Protein AF-A0A925V286-F1 (afdb_monomer)

pLDDT: mean 95.05, std 6.21, range [45.41, 98.25]

Secondary structure (DSSP, 8-state):
-PPP----TT-EE-TT-EE--EEEESS-EEEEEEEE-TT--EEEEE-SSSBPEEE-SEEEEEPS--EE--S--EEEEEEEEEESS--BHHHHHHHHHH-SSS--PPTTEEEEEEEEEE--

Structure (mmCIF, N/CA/C/O backbone):
data_AF-A0A925V286-F1
#
_entry.id   AF-A0A925V286-F1
#
loop_
_atom_site.group_PDB
_atom_site.id
_atom_site.type_symbol
_atom_site.label_atom_id
_atom_site.label_alt_id
_atom_site.label_comp_id
_atom_site.label_asym_id
_atom_site.label_entity_id
_atom_site.label_seq_id
_atom_site.pdbx_PDB_ins_code
_atom_site.Cartn_x
_atom_site.Cartn_y
_atom_site.Cartn_z
_atom_site.occupancy
_atom_site.B_iso_or_equiv
_atom_site.auth_seq_id
_atom_site.auth_comp_id
_atom_site.auth_asym_id
_atom_site.auth_atom_id
_atom_site.pdbx_PDB_model_num
ATOM 1 N N . GLY A 1 1 ? 25.250 0.735 7.306 1.00 45.41 1 GLY A N 1
ATOM 2 C CA . GLY A 1 1 ? 24.165 1.603 7.794 1.00 45.41 1 GLY A CA 1
ATOM 3 C C . GLY A 1 1 ? 23.667 2.423 6.631 1.00 45.41 1 GLY A C 1
ATOM 4 O O . GLY A 1 1 ? 24.396 3.302 6.196 1.00 45.41 1 GLY A O 1
ATOM 5 N N . GLY A 1 2 ? 22.512 2.069 6.067 1.00 62.88 2 GLY A N 1
ATOM 6 C CA . GLY A 1 2 ? 21.908 2.814 4.960 1.00 62.88 2 GLY A CA 1
ATOM 7 C C . GLY A 1 2 ? 21.252 4.101 5.458 1.00 62.88 2 GLY A C 1
ATOM 8 O O . GLY A 1 2 ? 20.718 4.138 6.567 1.00 62.88 2 GLY A O 1
ATOM 9 N N . LYS A 1 3 ? 21.319 5.168 4.660 1.00 77.62 3 LYS A N 1
ATOM 10 C CA . LYS A 1 3 ? 20.620 6.423 4.946 1.00 77.62 3 LYS A CA 1
ATOM 11 C C . LYS A 1 3 ? 19.161 6.264 4.520 1.00 77.62 3 LYS A C 1
ATOM 13 O O . LYS A 1 3 ? 18.907 6.007 3.351 1.00 77.62 3 LYS A O 1
ATOM 18 N N . ALA A 1 4 ? 18.221 6.440 5.445 1.00 85.69 4 ALA A N 1
ATOM 19 C CA . ALA A 1 4 ? 16.810 6.521 5.086 1.00 85.69 4 ALA A CA 1
ATOM 20 C C . ALA A 1 4 ? 16.549 7.835 4.333 1.00 85.69 4 ALA A C 1
ATOM 22 O O . ALA A 1 4 ? 16.984 8.906 4.770 1.00 85.69 4 ALA A O 1
ATOM 23 N N . VAL A 1 5 ? 15.854 7.741 3.204 1.00 93.00 5 VAL A N 1
ATOM 24 C CA . VAL A 1 5 ? 15.390 8.879 2.407 1.00 93.00 5 VAL A CA 1
ATOM 25 C C . VAL A 1 5 ? 13.873 8.800 2.347 1.00 93.00 5 VAL A C 1
ATOM 27 O O . VAL A 1 5 ? 13.312 7.715 2.220 1.00 93.00 5 VAL A O 1
ATOM 30 N N . ARG A 1 6 ? 13.208 9.948 2.480 1.00 94.38 6 ARG A N 1
ATOM 31 C CA . ARG A 1 6 ? 11.762 10.026 2.307 1.00 94.38 6 ARG A CA 1
ATOM 32 C C . ARG A 1 6 ? 11.453 10.079 0.817 1.00 94.38 6 ARG A C 1
ATOM 34 O O . ARG A 1 6 ? 11.930 10.994 0.152 1.00 94.38 6 ARG A O 1
ATOM 41 N N . LEU A 1 7 ? 10.658 9.124 0.352 1.00 95.88 7 LEU A N 1
ATOM 42 C CA . LEU A 1 7 ? 10.159 9.084 -1.017 1.00 95.88 7 LEU A CA 1
ATOM 43 C C . LEU A 1 7 ? 8.877 9.911 -1.150 1.00 95.88 7 LEU A C 1
ATOM 45 O O . LEU A 1 7 ? 8.098 10.036 -0.197 1.00 95.88 7 LEU A O 1
ATOM 49 N N . VAL A 1 8 ? 8.668 10.460 -2.339 1.00 95.12 8 VAL A N 1
ATOM 50 C CA . VAL A 1 8 ? 7.430 11.106 -2.777 1.00 95.12 8 VAL A CA 1
ATOM 51 C C . VAL A 1 8 ? 6.949 10.505 -4.100 1.00 95.12 8 VAL A C 1
ATOM 53 O O . VAL A 1 8 ? 7.640 9.708 -4.730 1.00 95.12 8 VAL A O 1
ATOM 56 N N . ASP A 1 9 ? 5.738 10.873 -4.514 1.00 96.56 9 ASP A N 1
ATOM 57 C CA . ASP A 1 9 ? 5.172 10.429 -5.788 1.00 96.56 9 ASP A CA 1
ATOM 58 C C . ASP A 1 9 ? 6.086 10.784 -6.973 1.00 96.56 9 ASP A C 1
ATOM 60 O O . ASP A 1 9 ? 6.556 11.916 -7.101 1.00 96.56 9 ASP A O 1
ATOM 64 N N . GLY A 1 10 ? 6.334 9.795 -7.828 1.00 96.62 10 GLY A N 1
ATOM 65 C CA . GLY A 1 10 ? 7.210 9.870 -8.991 1.00 96.62 10 GLY A CA 1
ATOM 66 C C . GLY A 1 10 ? 8.685 9.576 -8.710 1.00 96.62 10 GLY A C 1
ATOM 67 O O . GLY A 1 10 ? 9.466 9.522 -9.664 1.00 96.62 10 GLY A O 1
ATOM 68 N N . ASP A 1 11 ? 9.084 9.374 -7.449 1.00 97.75 11 ASP A N 1
ATOM 69 C CA . ASP A 1 11 ? 10.477 9.071 -7.121 1.00 97.75 11 ASP A CA 1
ATOM 70 C C . ASP A 1 11 ? 10.934 7.725 -7.695 1.00 97.75 11 ASP A C 1
ATOM 72 O O . ASP A 1 11 ? 10.156 6.803 -7.954 1.00 97.75 11 ASP A O 1
ATOM 76 N N . THR A 1 12 ? 12.247 7.623 -7.896 1.00 97.19 12 THR A N 1
ATOM 77 C CA . THR A 1 12 ? 12.897 6.400 -8.367 1.00 97.19 12 THR A CA 1
ATOM 78 C C . THR A 1 12 ? 13.329 5.532 -7.192 1.00 97.19 12 THR A C 1
ATOM 80 O O . THR A 1 12 ? 13.911 6.033 -6.230 1.00 97.19 12 THR A O 1
ATOM 83 N N . THR A 1 13 ? 13.089 4.231 -7.312 1.00 96.50 13 THR A N 1
ATOM 84 C CA . THR A 1 13 ? 13.608 3.193 -6.415 1.00 96.50 13 THR A CA 1
ATOM 85 C C . THR A 1 13 ? 14.431 2.179 -7.197 1.00 96.50 13 THR A C 1
ATOM 87 O O . THR A 1 13 ? 14.395 2.137 -8.432 1.00 96.50 13 THR A O 1
ATOM 90 N N . HIS A 1 14 ? 15.181 1.354 -6.480 1.00 96.50 14 HIS A N 1
ATOM 91 C CA . HIS A 1 14 ? 16.008 0.301 -7.049 1.00 96.50 14 HIS A CA 1
ATOM 92 C C . HIS A 1 14 ? 15.704 -1.056 -6.398 1.00 96.50 14 HIS A C 1
ATOM 94 O O . HIS A 1 14 ? 15.282 -1.108 -5.240 1.00 96.50 14 HIS A O 1
ATOM 100 N N . PRO A 1 15 ? 15.916 -2.175 -7.114 1.00 96.25 15 PRO A N 1
ATOM 101 C CA . PRO A 1 15 ? 15.908 -3.495 -6.495 1.00 96.25 15 PRO A CA 1
ATOM 102 C C . PRO A 1 15 ? 16.839 -3.565 -5.278 1.00 96.25 15 PRO A C 1
ATOM 104 O O . PRO A 1 15 ? 17.942 -3.014 -5.291 1.00 96.25 15 PRO A O 1
ATOM 107 N N . GLY A 1 16 ? 16.383 -4.234 -4.221 1.00 95.56 16 GLY A N 1
ATOM 108 C CA . GLY A 1 16 ? 17.067 -4.321 -2.930 1.00 95.56 16 GLY A CA 1
ATO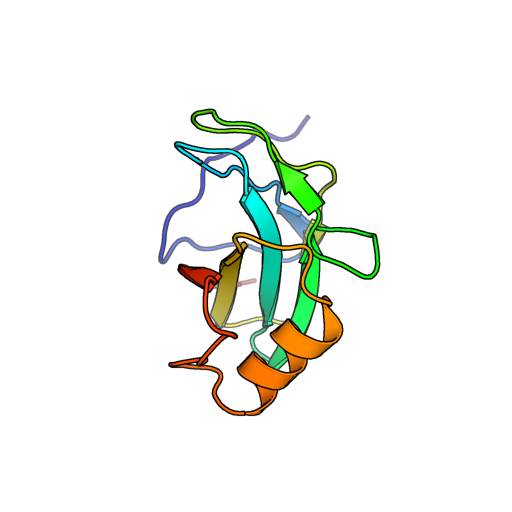M 109 C C . GLY A 1 16 ? 16.831 -3.129 -1.995 1.00 95.56 16 GLY A C 1
ATOM 110 O O . GLY A 1 16 ? 17.205 -3.202 -0.821 1.00 95.56 16 GLY A O 1
ATOM 111 N N . ASP A 1 17 ? 16.192 -2.043 -2.453 1.00 95.31 17 ASP A N 1
ATOM 112 C CA . ASP A 1 17 ? 15.766 -0.977 -1.545 1.00 95.31 17 ASP A CA 1
ATOM 113 C C . ASP A 1 17 ? 14.760 -1.522 -0.528 1.00 95.31 17 ASP A C 1
ATOM 115 O O . ASP A 1 17 ? 13.845 -2.277 -0.854 1.00 95.31 17 ASP A O 1
ATOM 119 N N . THR A 1 18 ? 14.916 -1.110 0.728 1.00 95.44 18 THR A N 1
ATOM 120 C CA . THR A 1 18 ? 13.994 -1.469 1.807 1.00 95.44 18 THR A CA 1
ATOM 121 C C . THR A 1 18 ? 13.043 -0.312 2.090 1.00 95.44 18 THR A C 1
ATOM 123 O O . THR A 1 18 ? 13.458 0.738 2.588 1.00 95.44 18 THR A O 1
ATOM 126 N N . LEU A 1 19 ? 11.756 -0.517 1.824 1.00 95.00 19 LEU A N 1
ATOM 127 C CA . LEU A 1 19 ? 10.702 0.458 2.069 1.00 95.00 19 LEU A CA 1
ATOM 128 C C . LEU A 1 19 ? 10.101 0.306 3.464 1.00 95.00 19 LEU A C 1
ATOM 130 O O . LEU A 1 19 ? 9.857 -0.800 3.945 1.00 95.00 19 LEU A O 1
ATOM 134 N N . ARG A 1 20 ? 9.806 1.447 4.087 1.00 95.44 20 ARG A N 1
ATOM 135 C CA . ARG A 1 20 ? 8.935 1.568 5.260 1.00 95.44 20 ARG A CA 1
ATOM 136 C C . ARG A 1 20 ? 7.857 2.590 4.961 1.00 95.44 20 ARG A C 1
ATOM 138 O O . ARG A 1 20 ? 8.107 3.553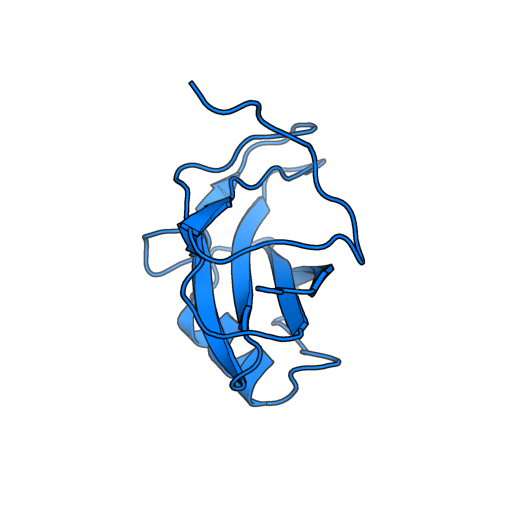 4.236 1.00 95.44 20 ARG A O 1
ATOM 145 N N . PHE A 1 21 ? 6.682 2.380 5.535 1.00 95.94 21 PHE A N 1
ATOM 146 C CA . PHE A 1 21 ? 5.514 3.200 5.253 1.00 95.94 21 PHE A CA 1
ATOM 147 C C . PHE A 1 21 ? 5.171 4.071 6.450 1.00 95.94 21 PHE A C 1
ATOM 149 O O . PHE A 1 21 ? 5.199 3.625 7.596 1.00 95.94 21 PHE A O 1
ATOM 156 N N . GLU A 1 22 ? 4.826 5.316 6.154 1.00 96.06 22 GLU A N 1
ATOM 157 C CA . GLU A 1 22 ? 4.273 6.263 7.109 1.00 96.06 22 GLU A CA 1
ATOM 158 C C . GLU A 1 22 ? 2.884 6.668 6.637 1.00 96.06 22 GLU A C 1
ATOM 160 O O . GLU A 1 22 ? 2.682 6.955 5.453 1.00 96.06 22 GLU A O 1
ATOM 165 N N . VAL A 1 23 ? 1.937 6.740 7.565 1.00 96.38 23 VAL A N 1
ATOM 166 C CA . VAL A 1 23 ? 0.587 7.232 7.294 1.00 96.38 23 VAL A CA 1
ATOM 167 C C . VAL A 1 23 ? 0.196 8.328 8.272 1.00 96.38 23 VAL A C 1
ATOM 169 O O . VAL A 1 23 ? 0.757 8.458 9.358 1.00 96.38 23 VAL A O 1
ATOM 172 N N . SER A 1 24 ? -0.785 9.133 7.879 1.00 95.62 24 SER A N 1
ATOM 173 C CA . SER A 1 24 ? -1.347 10.175 8.731 1.00 95.62 24 SER A CA 1
ATOM 174 C C . SER A 1 24 ? -2.857 9.998 8.796 1.00 95.62 24 SER A C 1
ATOM 176 O O . SER A 1 24 ? -3.531 10.077 7.771 1.00 95.62 24 SER A O 1
ATOM 178 N N . CYS A 1 25 ? -3.378 9.791 10.003 1.00 94.44 25 CYS A N 1
ATOM 179 C CA . CYS A 1 25 ? -4.795 9.553 10.265 1.00 94.44 25 CYS A CA 1
ATOM 180 C C . CYS A 1 25 ? -5.282 10.555 11.318 1.00 94.44 25 CYS A C 1
ATOM 182 O O . CYS A 1 25 ? -4.667 10.702 12.373 1.00 94.44 25 CYS A O 1
ATOM 184 N N . ALA A 1 26 ? -6.396 11.247 11.063 1.00 94.94 26 ALA A N 1
ATOM 185 C CA . ALA A 1 26 ? -6.977 12.1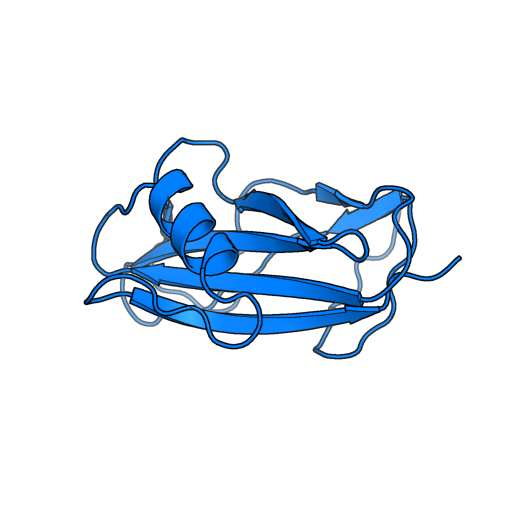90 12.031 1.00 94.94 26 ALA A CA 1
ATOM 186 C C . ALA A 1 26 ? -7.852 11.501 13.096 1.00 94.94 26 ALA A C 1
ATOM 188 O O . ALA A 1 26 ? -8.098 12.054 14.165 1.00 94.94 26 ALA A O 1
ATOM 189 N N . THR A 1 27 ? -8.337 10.299 12.792 1.00 96.06 27 THR A N 1
ATOM 190 C CA . THR A 1 27 ? -9.160 9.449 13.663 1.00 96.06 27 THR A CA 1
ATOM 191 C C . THR A 1 27 ? -8.634 8.014 13.575 1.00 96.06 27 THR A C 1
ATOM 193 O O . THR A 1 27 ? -7.853 7.735 12.662 1.00 96.06 27 THR A O 1
ATOM 196 N N . PRO A 1 28 ? -8.998 7.107 14.499 1.00 97.38 28 PRO A N 1
ATOM 197 C CA . PRO A 1 28 ? -8.574 5.721 14.380 1.00 97.38 28 PRO A CA 1
ATOM 198 C C . PRO A 1 28 ? -9.139 5.101 13.100 1.00 97.38 28 PRO A C 1
ATOM 200 O O . PRO A 1 28 ? -10.343 5.191 12.854 1.00 97.38 28 PRO A O 1
ATOM 203 N N . GLN A 1 29 ? -8.286 4.464 12.302 1.00 97.69 29 GLN A N 1
ATOM 204 C CA . GLN A 1 29 ? -8.674 3.829 11.040 1.00 97.69 29 GLN A CA 1
ATOM 205 C C . GLN A 1 29 ? -8.017 2.460 10.897 1.00 97.69 29 GLN A C 1
ATOM 207 O O . GLN A 1 29 ? -6.969 2.209 11.480 1.00 97.69 29 GLN A O 1
ATOM 212 N N . HIS A 1 30 ? -8.626 1.577 10.113 1.00 98.25 30 HIS A N 1
ATOM 213 C CA . HIS A 1 30 ? -8.014 0.321 9.698 1.00 98.25 30 HIS A CA 1
ATOM 214 C C . HIS A 1 30 ? -7.263 0.547 8.389 1.00 98.25 30 HIS A C 1
ATOM 216 O O . HIS A 1 30 ? -7.861 0.971 7.401 1.00 98.25 30 HIS A O 1
ATOM 222 N N . VAL A 1 31 ? -5.959 0.297 8.391 1.00 98.12 31 VAL A N 1
ATOM 223 C CA 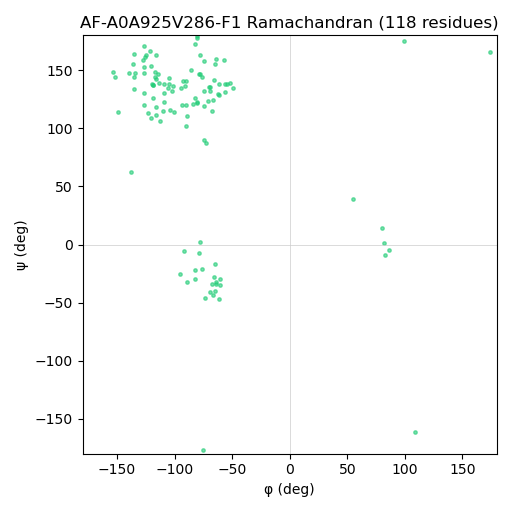. VAL A 1 31 ? -5.050 0.645 7.304 1.00 98.12 31 VAL A CA 1
ATOM 224 C C . VAL A 1 31 ? -4.500 -0.612 6.643 1.00 98.12 31 VAL A C 1
ATOM 226 O O . VAL A 1 31 ? -4.148 -1.590 7.303 1.00 98.12 31 VAL A O 1
ATOM 229 N N . ALA A 1 32 ? -4.416 -0.574 5.318 1.00 98.12 32 ALA A N 1
ATOM 230 C CA . ALA A 1 32 ? -3.670 -1.535 4.522 1.00 98.12 32 ALA A CA 1
ATOM 231 C C . ALA A 1 32 ? -2.858 -0.798 3.454 1.00 98.12 32 ALA A C 1
ATOM 233 O O . ALA A 1 32 ? -3.314 0.200 2.900 1.00 98.12 32 ALA A O 1
ATOM 234 N N . VAL A 1 33 ? -1.665 -1.296 3.149 1.00 97.94 33 VAL A N 1
ATOM 235 C CA . VAL A 1 33 ? -0.833 -0.821 2.044 1.00 97.94 33 VAL A CA 1
ATOM 236 C C . VAL A 1 33 ? -0.693 -1.957 1.047 1.00 97.94 33 VAL A C 1
ATOM 238 O O . VAL A 1 33 ? -0.159 -3.017 1.378 1.00 97.94 33 VAL A O 1
ATOM 241 N N . LEU A 1 34 ? -1.177 -1.737 -0.171 1.00 97.81 34 LEU A N 1
ATOM 242 C CA . LEU A 1 34 ? -1.062 -2.672 -1.286 1.00 97.81 34 LEU A CA 1
ATOM 243 C C . LEU A 1 34 ? -0.183 -2.064 -2.380 1.00 97.81 34 LEU A C 1
ATOM 245 O O . LEU A 1 34 ? -0.197 -0.854 -2.583 1.00 97.81 34 LEU A O 1
ATOM 249 N N . SER A 1 35 ? 0.562 -2.903 -3.088 1.00 97.38 35 SER A N 1
ATOM 250 C CA . SER A 1 35 ? 1.386 -2.533 -4.236 1.00 97.38 35 SER A CA 1
ATOM 251 C C . SER A 1 35 ? 0.890 -3.235 -5.491 1.00 97.38 35 SER A C 1
ATOM 253 O O . SER A 1 35 ? 0.470 -4.390 -5.419 1.00 97.38 35 SER A O 1
ATOM 255 N N . VAL A 1 36 ? 0.964 -2.544 -6.625 1.00 98.00 36 VAL A N 1
ATOM 256 C CA . VAL A 1 36 ? 0.877 -3.114 -7.970 1.00 98.00 36 VAL A CA 1
ATOM 257 C C . VAL A 1 36 ? 2.213 -2.870 -8.663 1.00 98.00 36 VAL A C 1
ATOM 259 O O . VAL A 1 36 ? 2.550 -1.717 -8.941 1.00 98.00 36 VAL A O 1
ATOM 262 N N . ASP A 1 37 ? 2.974 -3.931 -8.918 1.00 96.69 37 ASP A N 1
ATOM 263 C CA . ASP A 1 37 ? 4.312 -3.831 -9.513 1.00 96.69 37 ASP A CA 1
ATOM 264 C C . ASP A 1 37 ? 4.281 -3.648 -11.047 1.00 96.69 37 ASP A C 1
ATOM 266 O O . ASP A 1 37 ? 3.223 -3.649 -11.688 1.00 96.69 37 ASP A O 1
ATOM 270 N N . GLY A 1 38 ? 5.467 -3.533 -11.656 1.00 94.88 38 GLY A N 1
ATOM 271 C CA . GLY A 1 38 ? 5.623 -3.381 -13.106 1.00 94.88 38 GLY A CA 1
ATOM 272 C C . GLY A 1 38 ? 5.158 -4.591 -13.931 1.00 94.88 38 GLY A C 1
ATOM 273 O O . GLY A 1 38 ? 4.916 -4.452 -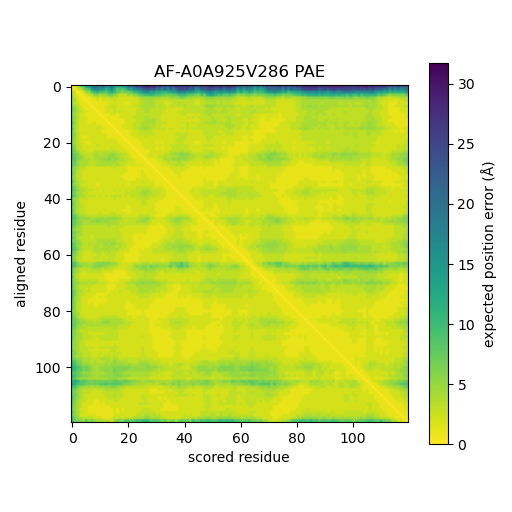15.130 1.00 94.88 38 GLY A O 1
ATOM 274 N N . ALA A 1 39 ? 4.993 -5.763 -13.308 1.00 96.12 39 ALA A N 1
ATOM 275 C CA . ALA A 1 39 ? 4.405 -6.959 -13.912 1.00 96.12 39 ALA A CA 1
ATOM 276 C C . ALA A 1 39 ? 2.879 -7.051 -13.688 1.00 96.12 39 ALA A C 1
ATOM 278 O O . ALA A 1 39 ? 2.216 -7.923 -14.254 1.00 96.12 39 ALA A O 1
ATOM 279 N N . GLY A 1 40 ? 2.302 -6.138 -12.903 1.00 96.06 40 GLY A N 1
ATOM 280 C CA . GLY A 1 40 ? 0.896 -6.135 -12.519 1.00 96.06 40 GLY A CA 1
ATOM 281 C C . GLY A 1 40 ? 0.559 -7.091 -11.372 1.00 96.06 40 GLY A C 1
ATOM 282 O O . GLY A 1 40 ? -0.625 -7.372 -11.163 1.00 96.06 40 GLY A O 1
ATOM 283 N N . THR A 1 41 ? 1.556 -7.603 -10.649 1.00 97.19 41 THR A N 1
ATOM 284 C CA . THR A 1 41 ? 1.366 -8.409 -9.438 1.00 97.19 41 THR A CA 1
ATOM 285 C C . THR A 1 41 ? 0.850 -7.520 -8.318 1.00 97.19 41 THR A C 1
ATOM 287 O O . THR A 1 41 ? 1.367 -6.424 -8.112 1.00 97.19 41 THR A O 1
ATOM 290 N N . ILE A 1 42 ? -0.155 -7.997 -7.577 1.00 97.81 42 ILE A N 1
ATOM 291 C CA . ILE A 1 42 ? -0.709 -7.267 -6.436 1.00 97.81 42 ILE A CA 1
ATOM 292 C C . ILE A 1 42 ? -0.223 -7.895 -5.131 1.00 97.81 42 ILE A C 1
ATOM 294 O O . ILE A 1 42 ? -0.599 -9.020 -4.789 1.00 97.81 42 ILE A O 1
ATOM 298 N N . SER A 1 43 ? 0.550 -7.128 -4.372 1.00 96.25 43 SER A N 1
ATOM 299 C CA . SER A 1 43 ? 1.152 -7.547 -3.105 1.00 96.25 43 SER A CA 1
ATOM 300 C C . SER A 1 43 ? 0.614 -6.709 -1.951 1.00 96.25 43 SER A C 1
ATOM 302 O O . SER A 1 43 ? 0.392 -5.511 -2.097 1.00 96.25 43 SER A O 1
ATOM 304 N N . ALA A 1 44 ? 0.398 -7.324 -0.788 1.00 96.38 44 ALA A N 1
ATOM 305 C CA . ALA A 1 44 ? 0.098 -6.588 0.438 1.00 96.38 44 ALA A CA 1
ATOM 306 C C . ALA A 1 44 ? 1.409 -6.340 1.188 1.00 96.38 44 ALA A C 1
ATOM 308 O O . ALA A 1 44 ? 2.116 -7.286 1.528 1.00 96.38 44 ALA A O 1
ATOM 309 N N . TYR A 1 45 ? 1.738 -5.073 1.412 1.00 96.62 45 TYR A N 1
ATOM 310 C CA . TYR A 1 45 ? 2.924 -4.648 2.157 1.00 96.62 45 TYR A CA 1
ATOM 311 C C . TYR A 1 45 ? 2.604 -4.371 3.626 1.00 96.62 45 TYR A C 1
ATOM 313 O O . TYR A 1 45 ? 3.471 -4.503 4.486 1.00 96.62 45 TYR A O 1
ATOM 321 N N . HIS A 1 46 ? 1.351 -4.028 3.919 1.00 97.19 46 HIS A N 1
ATOM 322 C CA . HIS A 1 46 ? 0.816 -3.942 5.269 1.00 97.19 46 HIS A CA 1
ATOM 323 C C . HIS A 1 46 ? -0.695 -4.234 5.238 1.00 97.19 46 HIS A C 1
ATOM 325 O O . HIS A 1 46 ? -1.369 -3.808 4.297 1.00 97.19 46 HIS A O 1
ATOM 331 N N . PRO A 1 47 ? -1.265 -4.904 6.247 1.00 96.56 47 PRO A N 1
ATOM 332 C CA . PRO A 1 47 ? -0.583 -5.563 7.360 1.00 96.56 47 PRO A CA 1
ATOM 333 C C . PRO A 1 47 ? -0.029 -6.940 6.971 1.00 96.56 47 PRO A C 1
ATOM 335 O O . PRO A 1 47 ? -0.219 -7.412 5.852 1.00 96.56 47 PRO A O 1
ATOM 338 N N . THR A 1 48 ? 0.650 -7.602 7.911 1.00 91.75 48 THR A N 1
ATOM 339 C CA . THR A 1 48 ? 1.036 -9.022 7.774 1.00 91.75 48 THR A CA 1
ATOM 340 C C . THR A 1 48 ? -0.146 -9.971 8.006 1.00 91.75 48 THR A C 1
ATOM 342 O O . THR A 1 48 ? -0.115 -11.126 7.582 1.00 91.75 48 THR A O 1
ATOM 345 N N . GLY A 1 49 ? -1.190 -9.491 8.689 1.00 94.06 49 GLY A N 1
ATOM 346 C CA . GLY A 1 49 ? -2.426 -10.222 8.946 1.00 94.06 49 GLY A CA 1
ATOM 347 C C . GLY A 1 49 ? -3.431 -10.177 7.784 1.00 94.06 49 GLY A C 1
ATOM 348 O O . GLY A 1 49 ? -3.267 -9.428 6.824 1.00 94.06 49 GLY A O 1
ATOM 349 N N . PRO A 1 50 ? -4.528 -10.951 7.876 1.00 97.19 50 PRO A N 1
ATOM 350 C CA . PRO A 1 50 ? -5.508 -11.085 6.793 1.00 97.19 50 PRO A CA 1
ATOM 351 C C . PRO A 1 50 ? -6.494 -9.911 6.675 1.00 97.19 50 PRO A C 1
ATOM 353 O O . PRO A 1 50 ? -7.311 -9.882 5.754 1.00 97.19 50 PRO A O 1
ATOM 356 N N . ARG A 1 51 ? -6.487 -8.961 7.615 1.00 98.06 51 ARG A N 1
ATOM 357 C CA . ARG A 1 51 ? -7.412 -7.816 7.655 1.00 98.06 51 ARG A CA 1
ATOM 358 C C . ARG A 1 51 ? -6.634 -6.545 7.937 1.00 98.06 51 ARG A C 1
ATOM 360 O O . ARG A 1 51 ? -5.667 -6.619 8.687 1.00 98.06 51 ARG A O 1
ATOM 367 N N . ALA A 1 52 ? -7.090 -5.425 7.379 1.00 97.38 52 ALA A N 1
ATOM 368 C CA . ALA A 1 52 ? -6.530 -4.099 7.614 1.00 97.38 52 ALA A CA 1
ATOM 369 C C . ALA A 1 52 ? -6.354 -3.831 9.119 1.00 97.38 52 ALA A C 1
ATOM 371 O O . ALA A 1 52 ? -7.240 -4.134 9.925 1.00 97.38 52 ALA A O 1
ATOM 372 N N . GLU A 1 53 ? -5.199 -3.291 9.491 1.00 97.50 53 GLU A N 1
ATOM 373 C CA . GLU A 1 53 ? -4.777 -3.167 10.883 1.00 97.50 53 GLU A CA 1
ATOM 374 C C . GLU A 1 53 ? -5.177 -1.814 11.456 1.00 97.50 53 GLU A C 1
ATOM 376 O O . GLU A 1 53 ? -5.115 -0.788 10.783 1.00 97.50 53 GLU A O 1
ATOM 381 N N . ARG A 1 54 ? -5.622 -1.803 12.712 1.00 97.62 54 ARG A N 1
ATOM 382 C CA . ARG A 1 54 ? -6.078 -0.574 13.351 1.00 97.62 54 ARG A CA 1
ATOM 383 C C . ARG A 1 54 ? -4.889 0.318 13.715 1.00 97.62 54 ARG A C 1
ATOM 385 O O . ARG A 1 54 ? -4.075 -0.047 14.553 1.00 97.62 54 ARG A O 1
ATOM 392 N N . VAL A 1 55 ? -4.865 1.519 13.150 1.00 97.62 55 VAL A N 1
ATOM 393 C CA . VAL A 1 55 ? -3.878 2.573 13.393 1.00 97.62 55 VAL A CA 1
ATOM 394 C C . VAL A 1 55 ? -4.534 3.703 14.184 1.00 97.62 55 VAL A C 1
ATOM 396 O O . VAL A 1 55 ? -5.625 4.171 13.845 1.00 97.62 55 VAL A O 1
ATOM 399 N N . GLU A 1 56 ? -3.878 4.131 15.262 1.00 97.44 56 GLU A N 1
ATOM 400 C CA . GLU A 1 56 ? -4.325 5.268 16.072 1.00 97.44 56 GLU A CA 1
ATOM 401 C C . GLU A 1 56 ? -4.069 6.612 15.367 1.00 97.44 56 GLU A C 1
ATOM 403 O O . GLU A 1 56 ? -3.199 6.704 14.497 1.00 97.44 56 GLU A O 1
ATOM 408 N N . PRO A 1 57 ? -4.796 7.683 15.736 1.00 97.19 57 PRO A N 1
ATOM 409 C CA . PRO A 1 57 ? -4.574 9.008 15.179 1.00 97.19 57 PRO A CA 1
ATOM 410 C C . PRO A 1 57 ? -3.133 9.484 15.366 1.00 97.19 57 PRO A C 1
ATOM 412 O O . PRO A 1 57 ? -2.556 9.368 16.448 1.00 97.19 57 PRO A O 1
ATOM 415 N N . GLY A 1 58 ? -2.580 10.104 14.332 1.00 97.31 58 GLY A N 1
ATOM 416 C CA . GLY A 1 58 ? -1.226 10.632 14.352 1.00 97.31 58 GLY A CA 1
ATOM 417 C C . GLY A 1 58 ? -0.793 11.153 12.990 1.00 97.31 58 GLY A C 1
ATOM 418 O O . GLY A 1 58 ? -1.434 10.898 11.970 1.00 97.31 58 GLY A O 1
ATOM 419 N N . GLN A 1 59 ? 0.303 11.906 12.983 1.00 96.06 59 GLN A N 1
ATOM 420 C CA . GLN A 1 59 ? 0.991 12.311 11.760 1.00 96.06 59 GLN A CA 1
ATOM 421 C C . GLN A 1 59 ? 2.262 11.483 11.628 1.00 96.06 59 GLN A C 1
ATOM 423 O O . GLN A 1 59 ? 2.964 11.311 12.624 1.00 96.06 59 GLN A O 1
ATOM 428 N N . HIS A 1 60 ? 2.570 11.019 10.416 1.00 94.38 60 HIS A N 1
ATOM 429 C CA . HIS A 1 60 ? 3.781 10.233 10.147 1.00 94.38 60 HIS A CA 1
ATOM 430 C C . HIS A 1 60 ? 3.903 8.986 11.037 1.00 94.38 60 HIS A C 1
ATOM 432 O O . HIS A 1 60 ? 4.983 8.644 11.516 1.00 94.38 60 HIS A O 1
ATOM 438 N N . VAL A 1 61 ? 2.778 8.312 11.289 1.00 96.50 61 VAL A N 1
ATOM 439 C CA . VAL A 1 61 ? 2.758 7.053 12.032 1.00 96.50 61 VAL A CA 1
ATOM 440 C C . VAL A 1 61 ? 3.448 5.999 11.179 1.00 96.50 61 VAL A C 1
ATOM 442 O O . VAL A 1 61 ? 2.968 5.663 10.096 1.00 96.50 61 VAL A O 1
ATOM 445 N N . VAL A 1 62 ? 4.586 5.508 11.664 1.00 95.38 62 VAL A N 1
ATOM 446 C CA . VAL A 1 62 ? 5.333 4.427 11.021 1.00 95.38 62 VAL A CA 1
ATOM 447 C C . VAL A 1 62 ? 4.546 3.137 11.199 1.00 95.38 62 VAL A C 1
ATOM 449 O O . VAL A 1 62 ? 4.230 2.755 12.325 1.00 95.38 62 VAL A O 1
ATOM 452 N N . LEU A 1 63 ? 4.226 2.488 10.086 1.00 95.44 63 LEU A N 1
ATOM 453 C CA . LEU A 1 63 ? 3.607 1.171 10.092 1.00 95.44 63 LEU A CA 1
ATOM 454 C C . LEU A 1 63 ? 4.663 0.103 10.373 1.00 95.44 63 LEU A C 1
ATOM 456 O O . LEU A 1 63 ? 5.816 0.226 9.949 1.00 95.44 63 LEU A O 1
ATOM 460 N N . ASP A 1 64 ? 4.254 -0.956 11.064 1.00 88.75 64 ASP A N 1
ATOM 461 C CA . ASP A 1 64 ? 5.146 -2.068 11.355 1.00 88.75 64 ASP A CA 1
ATOM 462 C C . ASP A 1 64 ? 5.555 -2.811 10.081 1.00 88.75 64 ASP A C 1
ATOM 464 O O . ASP A 1 64 ? 4.755 -3.052 9.171 1.00 88.75 64 ASP A O 1
ATOM 468 N N . GLY A 1 65 ? 6.825 -3.216 10.062 1.00 85.94 65 GLY A N 1
ATOM 469 C CA . GLY A 1 65 ? 7.433 -3.963 8.971 1.00 85.94 65 GLY A CA 1
ATOM 470 C C . GLY A 1 65 ? 8.254 -3.105 8.012 1.00 85.94 65 GLY A C 1
ATOM 471 O O . GLY A 1 65 ? 8.370 -1.886 8.131 1.00 85.94 65 GLY A O 1
ATOM 472 N N . ALA A 1 66 ? 8.891 -3.795 7.077 1.00 92.19 66 ALA A N 1
ATOM 473 C CA . ALA A 1 66 ? 9.609 -3.207 5.964 1.00 92.19 66 ALA A CA 1
ATOM 474 C C . ALA A 1 66 ? 9.613 -4.213 4.811 1.00 92.19 66 ALA A C 1
ATOM 476 O O . ALA A 1 66 ? 9.621 -5.420 5.059 1.00 92.19 66 ALA A O 1
ATOM 477 N N . ILE A 1 67 ? 9.611 -3.722 3.577 1.00 94.19 67 ILE A N 1
ATOM 478 C CA . ILE A 1 67 ? 9.581 -4.563 2.378 1.00 94.19 67 ILE A CA 1
ATOM 479 C C . ILE A 1 67 ? 10.835 -4.302 1.560 1.00 94.19 67 ILE A C 1
ATOM 481 O O . ILE A 1 67 ? 11.128 -3.156 1.235 1.00 94.19 67 ILE A O 1
ATOM 485 N N . GLU A 1 68 ? 11.570 -5.361 1.238 1.00 95.62 68 GLU A N 1
ATOM 486 C CA . GLU A 1 68 ? 12.661 -5.303 0.268 1.00 95.62 68 GLU A CA 1
ATOM 487 C C . GLU A 1 68 ? 12.078 -5.422 -1.143 1.00 95.62 68 GLU A C 1
ATOM 489 O O . GLU A 1 68 ? 11.316 -6.348 -1.426 1.00 95.62 68 GLU A O 1
ATOM 494 N N . LEU A 1 69 ? 12.398 -4.464 -2.011 1.00 94.75 69 LEU A N 1
ATOM 495 C CA . LEU A 1 69 ? 11.924 -4.455 -3.388 1.00 94.75 69 LEU A CA 1
ATOM 496 C C . LEU A 1 69 ? 12.657 -5.503 -4.222 1.00 94.75 69 LEU A C 1
ATOM 498 O O . LEU A 1 69 ? 13.884 -5.556 -4.240 1.00 94.75 69 LEU A O 1
ATOM 502 N N . ASP A 1 70 ? 11.894 -6.290 -4.972 1.00 94.75 70 ASP A N 1
ATOM 503 C CA . ASP A 1 70 ? 12.435 -7.289 -5.890 1.00 94.75 70 ASP A CA 1
ATOM 504 C C . ASP A 1 70 ? 13.014 -6.675 -7.184 1.00 94.75 70 ASP A C 1
ATOM 506 O O . ASP A 1 70 ? 13.007 -5.457 -7.397 1.00 94.75 70 ASP A O 1
ATOM 510 N N . ASP A 1 71 ? 13.461 -7.542 -8.092 1.00 96.00 71 ASP A N 1
ATOM 511 C CA . ASP A 1 71 ? 14.046 -7.174 -9.384 1.00 96.00 71 ASP A CA 1
ATOM 512 C C . ASP A 1 71 ? 13.019 -6.776 -10.475 1.00 96.00 71 ASP A C 1
ATOM 514 O O . ASP A 1 71 ? 13.413 -6.494 -11.612 1.00 96.00 71 ASP A O 1
ATOM 518 N N . VAL A 1 72 ? 11.708 -6.741 -10.189 1.00 97.12 72 VAL A N 1
ATOM 519 C CA . VAL A 1 72 ? 10.651 -6.442 -11.180 1.00 97.12 72 VAL A CA 1
ATOM 520 C C . VAL A 1 72 ? 10.621 -4.956 -11.534 1.00 97.12 72 VAL A C 1
ATOM 522 O O . VAL A 1 72 ? 9.923 -4.162 -10.919 1.00 97.12 72 VAL A O 1
ATOM 525 N N . LEU A 1 73 ? 11.379 -4.557 -12.547 1.00 97.44 73 LEU A N 1
ATOM 526 C CA . LEU A 1 73 ? 11.499 -3.157 -12.963 1.00 97.44 73 LEU A CA 1
ATOM 527 C C . LEU A 1 73 ? 10.188 -2.540 -13.478 1.00 97.44 73 LEU A C 1
ATOM 529 O O . LEU A 1 73 ? 9.304 -3.232 -13.984 1.00 97.44 73 LEU A O 1
ATOM 533 N N . GLY A 1 74 ? 10.142 -1.208 -13.459 1.00 97.19 74 GLY A N 1
ATOM 534 C CA . GLY A 1 74 ? 9.059 -0.399 -14.005 1.00 97.19 74 GLY A CA 1
ATOM 535 C C . GLY A 1 74 ? 8.218 0.272 -12.927 1.00 97.19 74 GLY A C 1
ATOM 536 O O . GLY A 1 74 ? 8.642 0.434 -11.782 1.00 97.19 74 GLY A O 1
ATOM 537 N N . ARG A 1 75 ? 7.014 0.683 -13.321 1.00 97.00 75 ARG A N 1
ATOM 538 C CA . ARG A 1 75 ? 6.093 1.426 -12.464 1.00 97.00 75 ARG A CA 1
ATOM 539 C C . ARG A 1 75 ? 5.599 0.562 -11.304 1.00 97.00 75 ARG A C 1
ATOM 541 O O . ARG A 1 75 ? 4.966 -0.461 -11.534 1.00 97.00 75 ARG A O 1
ATOM 548 N N . GLU A 1 76 ? 5.788 1.042 -10.082 1.00 96.69 76 GLU A N 1
ATOM 549 C CA . GLU A 1 76 ? 5.193 0.489 -8.868 1.00 96.69 76 GLU A CA 1
ATOM 550 C C . GLU A 1 76 ? 4.128 1.457 -8.341 1.00 96.69 76 GLU A C 1
ATOM 552 O O . GLU A 1 76 ? 4.393 2.636 -8.118 1.00 96.69 76 GLU A O 1
ATOM 557 N N . THR A 1 77 ? 2.888 0.994 -8.189 1.00 97.69 77 THR A N 1
ATOM 558 C CA . THR A 1 77 ? 1.782 1.816 -7.676 1.00 97.69 77 THR A CA 1
ATOM 559 C C . THR A 1 77 ? 1.379 1.333 -6.293 1.00 97.69 77 THR A C 1
ATOM 561 O O . THR A 1 77 ? 0.856 0.235 -6.136 1.00 97.69 77 THR A O 1
ATOM 564 N N . LEU A 1 78 ? 1.585 2.182 -5.295 1.00 97.31 78 LEU A N 1
ATOM 565 C CA . LEU A 1 78 ? 1.219 1.950 -3.909 1.00 97.31 78 LEU A CA 1
ATOM 566 C C . LEU A 1 78 ? -0.157 2.550 -3.619 1.00 97.31 78 LEU A C 1
ATOM 568 O O . LEU A 1 78 ? -0.441 3.699 -3.969 1.00 97.31 78 LEU A O 1
ATOM 572 N N . HIS A 1 79 ? -0.989 1.782 -2.928 1.00 97.81 79 HIS A N 1
ATOM 573 C CA . HIS A 1 79 ? -2.301 2.173 -2.434 1.00 97.81 79 HIS A CA 1
ATOM 574 C C . HIS A 1 79 ? -2.321 2.024 -0.915 1.00 97.81 79 HIS A C 1
ATOM 576 O O . HIS A 1 79 ? -2.339 0.907 -0.401 1.00 97.81 79 HIS A O 1
ATOM 582 N N . ALA A 1 80 ? -2.342 3.146 -0.198 1.00 97.44 80 ALA A N 1
ATOM 583 C CA . ALA A 1 80 ? -2.655 3.165 1.225 1.00 97.44 80 ALA A CA 1
ATOM 584 C C . ALA A 1 80 ? -4.171 3.317 1.374 1.00 97.44 80 ALA A C 1
ATOM 586 O O . ALA A 1 80 ? -4.727 4.357 1.021 1.00 97.44 80 ALA A O 1
ATOM 587 N N . VAL A 1 81 ? -4.842 2.270 1.844 1.00 98.12 81 VAL A N 1
ATOM 588 C CA . VAL A 1 81 ? -6.293 2.209 2.026 1.00 98.12 81 VAL A CA 1
ATOM 589 C C . VAL A 1 81 ? -6.618 2.399 3.501 1.00 98.12 81 VAL A C 1
ATOM 591 O O . VAL A 1 81 ? -6.023 1.748 4.356 1.00 98.12 81 VAL A O 1
ATOM 594 N N . PHE A 1 82 ? -7.572 3.278 3.787 1.00 98.12 82 PHE A N 1
ATOM 595 C CA . PHE A 1 82 ? -7.997 3.679 5.121 1.00 98.12 82 PHE A CA 1
ATOM 596 C C . PHE A 1 82 ? -9.490 3.414 5.274 1.00 98.12 82 PHE A C 1
ATOM 598 O O . PHE A 1 82 ? -10.297 4.078 4.630 1.00 98.12 82 PHE A O 1
ATOM 605 N N . CYS A 1 83 ? -9.869 2.472 6.130 1.00 98.06 83 CYS A N 1
ATOM 606 C CA . CYS A 1 83 ? -11.253 2.050 6.323 1.00 98.06 83 CYS A CA 1
ATOM 607 C C . CYS A 1 83 ? -11.741 2.338 7.747 1.00 98.06 83 CYS A C 1
ATOM 609 O O . CYS A 1 83 ? -10.979 2.264 8.715 1.00 98.06 83 CYS A O 1
ATOM 611 N N . SER A 1 84 ? -13.034 2.628 7.905 1.00 97.00 84 SER A N 1
ATOM 612 C CA . SER A 1 84 ? -13.665 2.729 9.230 1.00 97.00 84 SER A CA 1
ATOM 613 C C . SER A 1 84 ? -13.707 1.387 9.973 1.00 97.00 84 SER A C 1
ATOM 615 O O . SER A 1 84 ? -13.659 1.361 11.201 1.00 97.00 84 SER A O 1
ATOM 617 N N . GLU A 1 85 ? -13.735 0.269 9.246 1.00 97.00 85 GLU A N 1
ATOM 618 C CA . GLU A 1 85 ? -13.823 -1.092 9.789 1.00 97.00 85 GLU A CA 1
ATOM 619 C C . GLU A 1 85 ? -12.680 -1.990 9.296 1.00 97.00 85 GLU A C 1
ATOM 621 O O . GLU A 1 85 ? -12.008 -1.689 8.309 1.00 97.00 85 GLU A O 1
ATOM 626 N N . ALA A 1 86 ? -12.462 -3.116 9.983 1.00 97.38 86 ALA A N 1
ATOM 627 C CA . ALA A 1 86 ? -11.443 -4.100 9.626 1.00 97.38 86 ALA A CA 1
ATOM 628 C C . ALA A 1 86 ? -11.844 -4.891 8.366 1.00 97.38 86 ALA A C 1
ATOM 630 O O . ALA A 1 86 ? -12.437 -5.974 8.450 1.00 97.38 86 ALA A O 1
ATOM 631 N N . VAL A 1 87 ? -11.504 -4.365 7.192 1.00 97.81 87 VAL A N 1
ATOM 632 C CA . VAL A 1 87 ? -11.749 -5.010 5.892 1.00 97.81 87 VAL A CA 1
ATOM 633 C C . VAL A 1 87 ? -10.708 -6.099 5.617 1.00 97.81 87 VAL A C 1
ATOM 635 O O . VAL A 1 87 ? -9.559 -5.996 6.049 1.00 97.81 87 VAL A O 1
ATOM 638 N N . ALA A 1 88 ? -11.107 -7.174 4.933 1.00 98.12 88 ALA A N 1
ATOM 639 C CA . ALA A 1 88 ? -10.188 -8.238 4.539 1.00 98.12 88 ALA A CA 1
ATOM 640 C C . ALA A 1 88 ? -9.207 -7.747 3.464 1.00 98.12 88 ALA A C 1
ATOM 642 O O . ALA A 1 88 ? -9.609 -7.121 2.486 1.00 98.12 88 ALA A O 1
ATOM 643 N N . VAL A 1 89 ? -7.923 -8.077 3.601 1.00 98.06 89 VAL A N 1
ATOM 644 C CA . VAL A 1 89 ? -6.895 -7.696 2.616 1.00 98.06 89 VAL A CA 1
ATOM 645 C C . VAL A 1 89 ? -7.206 -8.292 1.240 1.00 98.06 89 VAL A C 1
ATOM 647 O O . VAL A 1 89 ? -6.996 -7.634 0.224 1.00 98.06 89 VAL A O 1
ATOM 650 N N . ASP A 1 90 ? -7.776 -9.497 1.197 1.00 98.00 90 ASP A N 1
ATOM 651 C CA . ASP A 1 90 ? -8.191 -10.144 -0.052 1.00 98.00 90 ASP A CA 1
ATOM 652 C C . ASP A 1 90 ? -9.310 -9.382 -0.774 1.00 98.00 90 ASP A C 1
ATOM 654 O O . ASP A 1 90 ? -9.334 -9.346 -2.001 1.00 98.00 90 ASP A O 1
ATOM 658 N N . GLU A 1 91 ? -10.202 -8.715 -0.039 1.00 97.62 91 GLU A N 1
ATOM 659 C CA . GLU A 1 91 ? -11.249 -7.876 -0.630 1.00 97.62 91 GLU A CA 1
ATOM 660 C C . GLU A 1 91 ? -10.655 -6.613 -1.267 1.00 97.62 91 GLU A C 1
ATOM 662 O O . GLU A 1 91 ? -11.033 -6.231 -2.378 1.00 97.62 91 GLU A O 1
ATOM 667 N N . LEU A 1 92 ? -9.671 -6.002 -0.600 1.00 97.88 92 LEU A N 1
ATOM 668 C CA . LEU A 1 92 ? -8.930 -4.860 -1.136 1.00 97.88 92 LEU A CA 1
ATOM 669 C C . LEU A 1 92 ? -8.119 -5.259 -2.376 1.00 97.88 92 LEU A C 1
ATOM 671 O O . LEU A 1 92 ? -8.105 -4.527 -3.367 1.00 97.88 92 LEU A O 1
ATOM 675 N N . ARG A 1 93 ? -7.501 -6.447 -2.363 1.00 98.06 93 ARG A N 1
ATOM 676 C CA . ARG A 1 93 ? -6.820 -7.010 -3.535 1.00 98.06 93 ARG A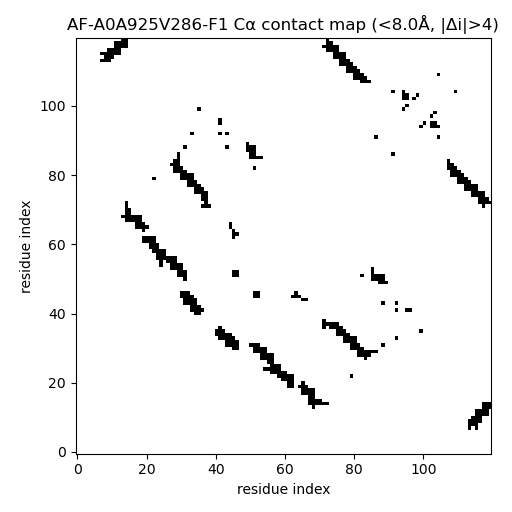 CA 1
ATOM 677 C C . ARG A 1 93 ? -7.795 -7.220 -4.689 1.00 98.06 93 ARG A C 1
ATOM 679 O O . ARG A 1 93 ? -7.521 -6.760 -5.791 1.00 98.06 93 ARG A O 1
ATOM 686 N N . ALA A 1 94 ? -8.956 -7.817 -4.430 1.00 97.81 94 ALA A N 1
ATOM 687 C CA . ALA A 1 94 ? -9.982 -8.030 -5.448 1.00 97.81 94 ALA A CA 1
ATOM 688 C C . ALA A 1 94 ? -10.499 -6.713 -6.059 1.00 97.81 94 ALA A C 1
ATOM 690 O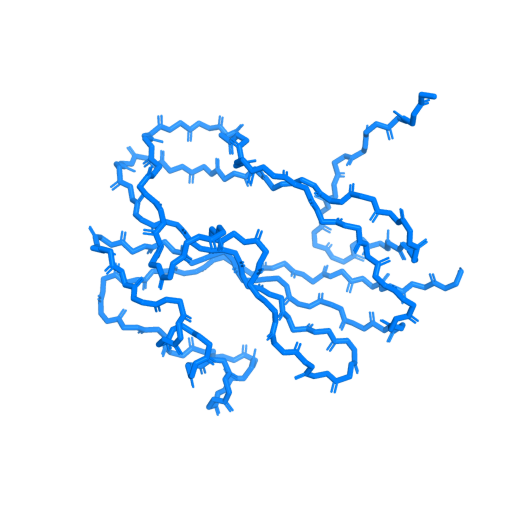 O . ALA A 1 94 ? -10.908 -6.685 -7.221 1.00 97.81 94 ALA A O 1
ATOM 691 N N . ALA A 1 95 ? -10.492 -5.607 -5.305 1.00 97.69 95 ALA A N 1
ATOM 692 C CA . ALA A 1 95 ? -10.812 -4.287 -5.847 1.00 97.69 95 ALA A CA 1
ATOM 693 C C . ALA A 1 95 ? -9.759 -3.798 -6.855 1.00 97.69 95 ALA A C 1
ATOM 695 O O . ALA A 1 95 ? -10.132 -3.331 -7.929 1.00 97.69 95 ALA A O 1
ATOM 696 N N . LEU A 1 96 ? -8.470 -3.980 -6.550 1.00 97.69 96 LEU A N 1
ATOM 697 C CA . LEU A 1 96 ? -7.366 -3.666 -7.467 1.00 97.69 96 LEU A CA 1
ATOM 698 C C . LEU A 1 96 ? -7.331 -4.593 -8.685 1.00 97.69 96 LEU A C 1
ATOM 700 O O . LEU A 1 96 ? -6.974 -4.165 -9.775 1.00 97.69 96 LEU A O 1
ATOM 704 N N . GLU A 1 97 ? -7.713 -5.859 -8.533 1.00 97.62 97 GLU A N 1
ATOM 705 C CA . GLU A 1 97 ? -7.828 -6.793 -9.660 1.00 97.62 97 GLU A CA 1
ATOM 706 C C . GLU A 1 97 ? -8.912 -6.365 -10.656 1.00 97.62 97 GLU A C 1
ATOM 708 O O . GLU A 1 97 ? -8.755 -6.578 -11.858 1.00 97.62 97 GLU A O 1
ATOM 713 N N . ARG A 1 98 ? -9.996 -5.750 -10.165 1.00 96.81 98 ARG A N 1
ATOM 714 C CA . ARG A 1 98 ? -11.091 -5.228 -10.994 1.00 96.81 98 ARG A CA 1
ATOM 715 C C . ARG A 1 98 ? -10.706 -3.955 -11.742 1.00 96.81 98 ARG A C 1
ATOM 717 O O . ARG A 1 98 ? -11.006 -3.851 -12.927 1.00 96.81 98 ARG A O 1
ATOM 724 N N . ASP A 1 99 ? -10.074 -3.005 -11.058 1.00 95.12 99 ASP A N 1
ATOM 725 C CA . ASP A 1 99 ? -9.559 -1.773 -11.658 1.00 95.12 99 ASP A CA 1
ATOM 726 C C . ASP A 1 99 ? -8.318 -1.301 -10.892 1.00 95.12 99 ASP A C 1
ATOM 728 O O . ASP A 1 99 ? -8.389 -0.932 -9.721 1.00 95.12 99 ASP A O 1
ATOM 732 N N . ARG A 1 100 ? -7.165 -1.328 -11.563 1.00 91.69 100 ARG A N 1
ATOM 733 C CA . ARG A 1 100 ? -5.872 -0.964 -10.967 1.00 91.69 100 ARG A CA 1
ATOM 734 C C . ARG A 1 100 ? -5.636 0.541 -10.958 1.00 91.69 100 ARG A C 1
ATOM 736 O O . ARG A 1 100 ? -4.906 1.038 -10.104 1.00 91.69 100 ARG A O 1
ATOM 743 N N . ASP A 1 101 ? -6.203 1.261 -11.921 1.00 87.44 101 ASP A N 1
ATOM 744 C CA . ASP A 1 101 ? -5.964 2.694 -12.078 1.00 87.44 101 ASP A CA 1
ATOM 745 C C . ASP A 1 101 ? -6.966 3.513 -11.254 1.00 87.44 101 ASP A C 1
ATOM 747 O O . ASP A 1 101 ? -6.604 4.567 -10.722 1.00 87.44 101 ASP A O 1
ATOM 751 N N . ALA A 1 102 ? -8.192 3.006 -11.091 1.00 89.06 102 ALA A N 1
ATOM 752 C CA . ALA A 1 102 ? -9.258 3.625 -10.308 1.00 89.06 102 ALA A CA 1
ATOM 753 C C . ALA A 1 102 ? -10.034 2.597 -9.449 1.00 89.06 102 ALA A C 1
ATOM 755 O O . ALA A 1 102 ? -11.241 2.417 -9.630 1.00 89.06 102 ALA A O 1
ATOM 756 N N . PRO A 1 103 ? -9.378 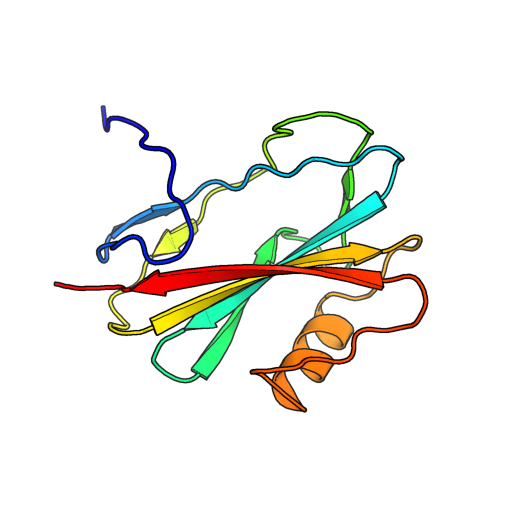1.921 -8.484 1.00 94.12 103 PRO A N 1
ATOM 757 C CA . PRO A 1 103 ? -10.039 0.925 -7.649 1.00 94.12 103 PRO A CA 1
ATOM 758 C C . PRO A 1 103 ? -11.173 1.538 -6.825 1.00 94.12 103 PRO A C 1
ATOM 760 O O . PRO A 1 103 ? -10.986 2.491 -6.064 1.00 94.12 103 PRO A O 1
ATOM 763 N N . HIS A 1 104 ? -12.345 0.916 -6.914 1.00 94.94 104 HIS A N 1
ATOM 764 C CA . HIS A 1 104 ? -13.451 1.164 -5.999 1.00 94.94 104 HIS A CA 1
ATOM 765 C C . HIS A 1 104 ? -13.355 0.206 -4.807 1.00 94.94 104 HIS A C 1
ATOM 767 O O . HIS A 1 104 ? -13.693 -0.979 -4.914 1.00 94.94 104 HIS A O 1
ATOM 773 N N . PHE A 1 105 ? -12.868 0.728 -3.680 1.00 95.12 105 PHE A N 1
ATOM 774 C CA . PHE A 1 105 ? -12.892 0.040 -2.388 1.00 95.12 105 PHE A CA 1
ATOM 775 C C . PHE A 1 105 ? -14.287 0.115 -1.748 1.00 95.12 105 PHE A C 1
ATOM 777 O O . PHE A 1 105 ? -15.120 0.920 -2.165 1.00 95.12 105 PHE A O 1
ATOM 784 N N . ALA A 1 106 ? -14.541 -0.752 -0.763 1.00 87.56 106 ALA A N 1
ATOM 785 C CA . ALA A 1 106 ? -15.819 -0.826 -0.056 1.00 87.56 106 ALA A CA 1
ATOM 786 C C . ALA A 1 106 ? -16.216 0.510 0.601 1.00 87.56 106 ALA A C 1
ATOM 788 O O . ALA A 1 106 ? -15.368 1.364 0.882 1.00 87.56 106 ALA A O 1
ATOM 789 N N . ASP A 1 107 ? -17.513 0.672 0.876 1.00 92.19 107 ASP A N 1
ATOM 790 C CA . ASP A 1 107 ? -18.036 1.852 1.565 1.00 92.19 107 ASP A CA 1
ATOM 791 C C . ASP A 1 107 ? -17.314 2.078 2.903 1.00 92.19 107 ASP A C 1
ATOM 793 O O . ASP A 1 107 ? -17.028 1.145 3.652 1.00 92.19 107 ASP A O 1
ATOM 797 N N . GLY A 1 108 ? -17.000 3.339 3.203 1.00 92.88 108 GLY A N 1
ATOM 798 C CA . GLY A 1 108 ? -16.235 3.698 4.401 1.00 92.88 108 GLY A CA 1
ATOM 799 C C . GLY A 1 108 ? -14.717 3.535 4.264 1.00 92.88 108 GLY A C 1
ATOM 800 O O . GLY A 1 108 ? -14.000 3.837 5.222 1.00 92.88 108 GLY A O 1
ATOM 801 N N . CYS A 1 109 ? -14.217 3.122 3.093 1.00 97.00 109 CYS A N 1
ATOM 802 C CA . CYS A 1 109 ? -12.797 3.159 2.758 1.00 97.00 109 CYS A CA 1
ATOM 803 C C . CYS A 1 109 ? -12.448 4.352 1.858 1.00 97.00 109 CYS A C 1
ATOM 805 O O . CYS A 1 109 ? -13.117 4.636 0.865 1.00 97.00 109 CYS A O 1
ATOM 807 N N . THR A 1 110 ? -11.345 5.024 2.167 1.00 96.25 110 THR A N 1
ATOM 808 C CA . THR A 1 110 ? -10.666 5.973 1.278 1.00 96.25 110 THR A CA 1
ATOM 809 C C . THR A 1 110 ? -9.279 5.446 0.937 1.00 96.25 110 THR A C 1
ATOM 811 O O . THR A 1 110 ? -8.774 4.537 1.594 1.00 96.25 110 THR A O 1
ATOM 814 N N . SER A 1 111 ? -8.643 5.98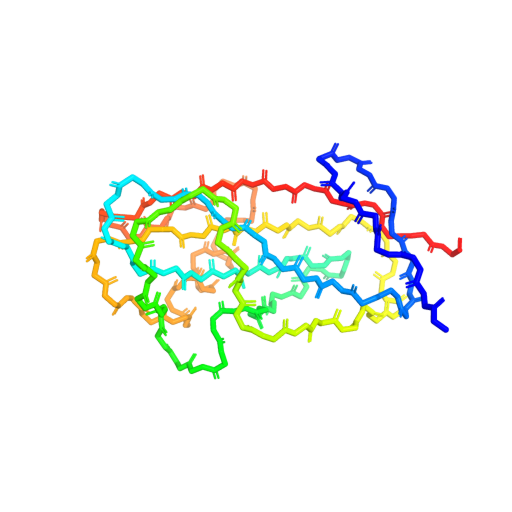0 -0.106 1.00 96.00 111 SER A N 1
ATOM 815 C CA . SER A 1 111 ? -7.260 5.614 -0.409 1.00 96.00 111 SER A CA 1
ATOM 816 C C . SER A 1 111 ? -6.416 6.803 -0.838 1.00 96.00 111 SER A C 1
ATOM 818 O O . SER A 1 111 ? -6.906 7.746 -1.461 1.00 96.00 111 SER A O 1
ATOM 820 N N . ALA A 1 112 ? -5.135 6.737 -0.491 1.00 95.12 112 ALA A N 1
ATOM 821 C CA . ALA A 1 112 ? -4.084 7.555 -1.064 1.00 95.12 112 ALA A CA 1
ATOM 822 C C . ALA A 1 112 ? -3.258 6.693 -2.021 1.00 95.12 112 ALA A C 1
ATOM 824 O O . ALA A 1 112 ? -3.020 5.509 -1.766 1.00 95.12 112 ALA A O 1
ATOM 825 N N . ARG A 1 113 ? -2.818 7.301 -3.120 1.00 95.88 113 ARG A N 1
ATOM 826 C CA . ARG A 1 113 ? -2.044 6.639 -4.166 1.00 95.88 113 ARG A CA 1
ATOM 827 C C . ARG A 1 113 ? -0.683 7.307 -4.296 1.00 95.88 113 ARG A C 1
ATOM 829 O O . ARG A 1 113 ? -0.613 8.533 -4.284 1.00 95.88 113 ARG A O 1
ATOM 836 N N . MET A 1 114 ? 0.358 6.496 -4.436 1.00 96.00 114 MET A N 1
ATOM 837 C CA . MET A 1 114 ? 1.715 6.946 -4.728 1.00 96.00 114 MET A CA 1
ATOM 838 C C . MET A 1 114 ? 2.320 6.056 -5.807 1.00 96.00 114 MET A C 1
ATOM 840 O O . MET A 1 114 ? 2.202 4.836 -5.746 1.00 96.00 114 MET A O 1
ATOM 844 N N . VAL A 1 115 ? 2.955 6.657 -6.799 1.00 97.50 115 VAL A N 1
ATOM 845 C CA . VAL A 1 115 ? 3.666 5.959 -7.864 1.00 97.50 115 VAL A CA 1
ATOM 846 C C . VAL A 1 115 ? 5.160 6.085 -7.630 1.00 97.50 115 VAL A C 1
ATOM 848 O O . VAL A 1 115 ? 5.652 7.173 -7.357 1.00 97.50 115 VAL A O 1
ATOM 851 N N . LEU A 1 116 ? 5.879 4.982 -7.767 1.00 97.44 116 LEU A N 1
ATOM 852 C CA . LEU A 1 116 ? 7.332 4.922 -7.784 1.00 97.44 116 LEU A CA 1
ATOM 853 C C . LEU A 1 116 ? 7.781 4.327 -9.118 1.00 97.44 116 LEU A C 1
ATOM 855 O O . LEU A 1 116 ? 7.054 3.559 -9.752 1.00 97.44 116 LEU A O 1
ATOM 859 N N . GLU A 1 117 ? 8.984 4.676 -9.548 1.00 98.06 117 GLU A N 1
ATOM 860 C CA . GLU A 1 117 ? 9.589 4.126 -10.757 1.00 98.06 117 GLU A CA 1
ATOM 861 C C . GLU A 1 117 ? 10.798 3.273 -10.380 1.00 98.06 117 GLU A C 1
ATOM 863 O O . GLU A 1 117 ? 11.853 3.802 -10.028 1.00 98.06 117 GLU A O 1
ATOM 868 N N . LYS A 1 118 ? 10.670 1.947 -10.475 1.00 96.75 118 LYS A N 1
ATOM 869 C CA . LYS A 1 118 ? 11.765 1.041 -10.134 1.00 96.75 118 LYS A CA 1
ATOM 870 C C . LYS A 1 118 ? 12.718 0.858 -11.312 1.00 96.75 118 LYS A C 1
ATOM 872 O O . LYS A 1 118 ? 12.320 0.389 -12.383 1.00 96.75 118 LYS A O 1
ATOM 877 N N . ARG A 1 119 ? 13.993 1.206 -11.122 1.00 96.12 119 ARG A N 1
ATOM 878 C CA . ARG A 1 119 ? 15.041 1.185 -12.159 1.00 96.12 119 ARG A CA 1
ATOM 879 C C . ARG A 1 119 ? 16.259 0.372 -11.726 1.00 96.12 119 ARG A C 1
ATOM 881 O O . ARG A 1 119 ? 16.457 0.112 -10.547 1.00 96.12 119 ARG A O 1
ATOM 888 N N . ARG A 1 120 ? 17.071 -0.034 -12.706 1.00 90.75 120 ARG A N 1
ATOM 889 C CA . ARG A 1 120 ? 18.379 -0.659 -12.448 1.00 90.75 120 ARG A CA 1
ATOM 890 C C . ARG A 1 120 ? 19.376 0.327 -11.863 1.00 90.75 120 ARG A C 1
ATOM 892 O O . ARG A 1 120 ? 19.242 1.533 -12.166 1.00 90.75 120 ARG A O 1
#

Mean predicted aligned error: 3.08 Å

Sequence (120 aa):
GGKAVRLVDGDTTHPGDTLRFEVSCATPQHVAVLSVDGAGTISAYHPTGPRAERVEPGQHVVLDGAIELDDVLGRETLHAVFCSEAVAVDELRAALERDRDAPHFADGCTSARMVLEKRR

Radius of gyration: 13.84 Å; Cα contacts (8 Å, |Δi|>4): 255; chains: 1; bounding box: 42×23×30 Å

Nearest PDB structures (foldseek):
  4kkr-assembly1_A  TM=5.847E-01  e=5.480E-02  Vibrio cholerae MJ-1236
  2f1e-assembly1_A  TM=4.428E-01  e=5.056E-01  Xanthomonas citri
  1xq4-assembly1_A  TM=4.315E-01  e=5.949E-01  Bordetella pertussis
  8dkm-assembly1_P  TM=4.435E-01  e=8.234E-01  Homo sapiens
  8dkx-assembly1_P  TM=4.462E-01  e=2.069E+00  Homo sapiens

Foldseek 3Di:
DDDDDDDAFAAEDEAQDKDWDWDADQAWWFKWKWKQAPVRDIDTQDDPDQWGHIDGHDGRHIDPDIDGHHHRFFKMKMKIKTAPDTGTPVQVVVQCVVPVVDGDHDPRMDIDMGMYGYDD

Solvent-accessible surface area (backbone atoms only — not comparable to full-atom values): 6819 Å² total; per-residue (Å²): 135,83,84,89,74,90,80,56,73,69,36,76,45,42,58,68,42,70,46,71,51,64,45,70,35,93,50,67,27,13,34,30,31,36,36,32,40,45,85,66,51,78,46,73,74,27,41,98,58,69,36,24,38,80,41,71,56,40,74,68,41,69,52,83,70,70,46,68,38,63,83,67,53,39,53,30,41,36,37,43,35,42,17,76,54,74,46,46,46,66,59,56,49,52,23,40,73,75,29,75,91,71,52,69,64,62,91,68,44,49,73,50,78,40,40,34,37,32,43,136